Protein AF-A0L8Y9-F1 (afdb_monomer)

Structure (mmCIF, N/CA/C/O backbone):
data_AF-A0L8Y9-F1
#
_entry.id   AF-A0L8Y9-F1
#
loop_
_atom_site.group_PDB
_atom_site.id
_atom_site.type_symbol
_atom_site.label_atom_id
_atom_site.label_alt_id
_atom_site.label_comp_id
_atom_site.label_asym_id
_atom_site.label_entity_id
_atom_site.label_seq_id
_atom_site.pdbx_PDB_ins_code
_atom_site.Cartn_x
_atom_site.Cartn_y
_atom_site.Cartn_z
_atom_site.occupancy
_atom_site.B_iso_or_equiv
_atom_site.auth_seq_id
_atom_site.auth_comp_id
_atom_site.auth_asym_id
_atom_site.auth_atom_id
_atom_site.pdbx_PDB_model_num
ATOM 1 N N . MET A 1 1 ? -26.800 3.473 30.030 1.00 41.62 1 MET A N 1
ATOM 2 C CA . MET A 1 1 ? -26.321 2.079 30.091 1.00 41.62 1 MET A CA 1
ATOM 3 C C . MET A 1 1 ? -26.058 1.642 28.664 1.00 41.62 1 MET A C 1
ATOM 5 O O . MET A 1 1 ? -27.021 1.677 27.915 1.00 41.62 1 MET A O 1
ATOM 9 N N . HIS A 1 2 ? -24.798 1.281 28.368 1.00 40.78 2 HIS A N 1
ATOM 10 C CA . HIS A 1 2 ? -24.283 0.539 27.197 1.00 40.78 2 HIS A CA 1
ATOM 11 C C . HIS A 1 2 ? -24.555 1.133 25.808 1.00 40.78 2 HIS A C 1
ATOM 13 O O . HIS A 1 2 ? -25.628 1.647 25.546 1.00 40.78 2 HIS A O 1
ATOM 19 N N . HIS A 1 3 ? -23.678 1.059 24.822 1.00 45.22 3 HIS A N 1
ATOM 20 C CA . HIS A 1 3 ? -22.264 0.719 24.660 1.00 45.22 3 HIS A CA 1
ATOM 21 C C . HIS A 1 3 ? -22.059 1.134 23.205 1.00 45.22 3 HIS A C 1
ATOM 23 O O . HIS A 1 3 ? -22.788 0.612 22.378 1.00 45.22 3 HIS A O 1
ATOM 29 N N . ASP A 1 4 ? -21.150 2.047 22.898 1.00 38.72 4 ASP A N 1
ATOM 30 C CA . ASP A 1 4 ? -20.534 2.118 21.565 1.00 38.72 4 ASP A CA 1
ATOM 31 C C . ASP A 1 4 ? -19.237 2.921 21.708 1.00 38.72 4 ASP A C 1
ATOM 33 O O . ASP A 1 4 ? -18.940 3.865 20.976 1.00 38.72 4 ASP A O 1
ATOM 37 N N . ASP A 1 5 ? -18.438 2.528 22.705 1.00 39.25 5 ASP A N 1
ATOM 38 C CA . ASP A 1 5 ? -17.000 2.566 22.514 1.00 39.25 5 ASP A CA 1
ATOM 39 C C . ASP A 1 5 ? -16.756 1.625 21.335 1.00 39.25 5 ASP A C 1
ATOM 41 O O . ASP A 1 5 ? -16.701 0.404 21.482 1.00 39.25 5 ASP A O 1
ATOM 45 N N . LEU A 1 6 ? -16.707 2.197 20.131 1.00 41.94 6 LEU A N 1
ATOM 46 C CA . LEU A 1 6 ? -15.967 1.618 19.026 1.00 41.94 6 LEU A CA 1
ATOM 47 C C . LEU A 1 6 ? -14.533 1.491 19.537 1.00 41.94 6 LEU A C 1
ATOM 49 O O . LEU A 1 6 ? -13.706 2.379 19.325 1.00 41.94 6 LEU A O 1
ATOM 53 N N . ASP A 1 7 ? -14.276 0.413 20.275 1.00 43.12 7 ASP A N 1
ATOM 54 C CA . ASP A 1 7 ? -12.974 -0.027 20.744 1.00 43.12 7 ASP A CA 1
ATOM 55 C C . ASP A 1 7 ? -12.233 -0.501 19.492 1.00 43.12 7 ASP A C 1
ATOM 57 O O . ASP A 1 7 ? -12.018 -1.686 19.237 1.00 43.12 7 ASP A O 1
ATOM 61 N N . PHE A 1 8 ? -11.910 0.459 18.620 1.00 47.94 8 PHE A N 1
ATOM 62 C CA . PHE A 1 8 ? -10.889 0.256 17.621 1.00 47.94 8 PHE A CA 1
ATOM 63 C C . PHE A 1 8 ? -9.6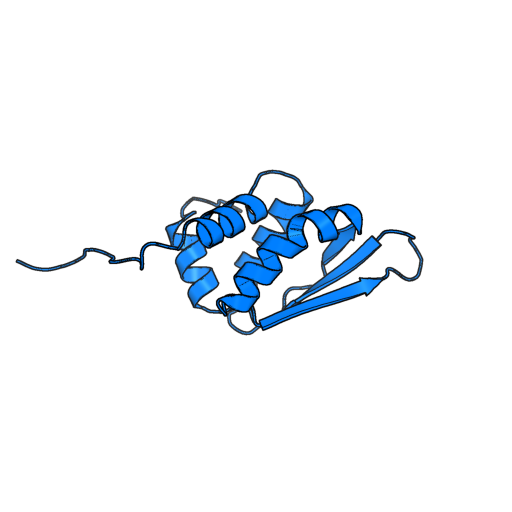75 -0.195 18.419 1.00 47.94 8 PHE A C 1
ATOM 65 O O . PHE A 1 8 ? -9.237 0.568 19.292 1.00 47.94 8 PHE A O 1
ATOM 72 N N . PRO A 1 9 ? -9.130 -1.402 18.174 1.00 55.97 9 PRO A N 1
ATOM 73 C CA . PRO A 1 9 ? -7.889 -1.785 18.818 1.00 55.97 9 PRO A CA 1
ATOM 74 C C . PRO A 1 9 ? -6.928 -0.637 18.550 1.00 55.97 9 PRO A C 1
ATOM 76 O O . PRO A 1 9 ? -6.753 -0.268 17.386 1.00 55.97 9 PRO A O 1
ATOM 79 N N . ARG A 1 10 ? -6.421 0.004 19.617 1.00 67.00 10 ARG A N 1
ATOM 80 C CA . ARG A 1 10 ? -5.518 1.153 19.488 1.00 67.00 10 ARG A CA 1
ATOM 81 C C . ARG A 1 10 ? -4.422 0.729 18.525 1.00 67.00 10 ARG A C 1
ATOM 83 O O . ARG A 1 10 ? -3.583 -0.100 18.878 1.00 67.00 10 ARG A O 1
ATOM 90 N N . LEU A 1 11 ? -4.508 1.223 17.291 1.00 81.56 11 LEU A N 1
ATOM 91 C CA . LEU A 1 11 ? -3.645 0.759 16.222 1.00 81.56 11 LEU A CA 1
ATOM 92 C C . LEU A 1 11 ? -2.218 1.063 16.662 1.00 81.56 11 LEU A C 1
ATOM 94 O O . LEU A 1 11 ? -1.949 2.159 17.163 1.00 81.56 11 LEU A O 1
ATOM 98 N N . GLN A 1 12 ? -1.323 0.087 16.527 1.00 87.19 12 GLN A N 1
ATOM 99 C CA . GLN A 1 12 ? 0.059 0.289 16.945 1.00 87.19 12 GLN A CA 1
ATOM 100 C C . GLN A 1 12 ? 0.625 1.527 16.224 1.00 87.19 12 GLN A C 1
ATOM 102 O O . GLN A 1 12 ? 0.320 1.719 15.041 1.00 87.19 12 GLN A O 1
ATOM 107 N N . PRO A 1 13 ? 1.420 2.383 16.894 1.00 86.88 13 PRO A N 1
ATOM 108 C CA . PRO A 1 13 ? 1.863 3.653 16.314 1.00 86.88 13 PRO A CA 1
ATOM 109 C C . PRO A 1 13 ? 2.546 3.501 14.947 1.00 86.88 13 PRO A C 1
ATOM 111 O O . PRO A 1 13 ? 2.291 4.274 14.030 1.00 86.88 13 PRO A O 1
ATOM 114 N N . GLU A 1 14 ? 3.350 2.453 14.780 1.00 90.50 14 GLU A N 1
ATOM 115 C CA . GLU A 1 14 ? 4.030 2.117 13.526 1.00 90.50 14 GLU A CA 1
ATOM 116 C C . GLU A 1 14 ? 3.071 1.770 12.380 1.00 90.50 14 GLU A C 1
ATOM 118 O O . GLU A 1 14 ? 3.277 2.200 11.243 1.00 90.50 14 GLU A O 1
ATOM 123 N N . LEU A 1 15 ? 1.981 1.056 12.676 1.00 91.44 15 LEU A N 1
ATOM 124 C CA . LEU A 1 15 ? 0.935 0.763 11.701 1.00 91.44 15 LEU A CA 1
ATOM 125 C C . LEU A 1 15 ? 0.213 2.045 11.307 1.00 91.44 15 LEU A C 1
ATOM 127 O O . LEU A 1 15 ? 0.032 2.308 10.121 1.00 91.44 15 LEU A O 1
ATOM 131 N N . HIS A 1 16 ? -0.147 2.876 12.283 1.00 89.50 16 HIS A N 1
ATOM 132 C CA . HIS A 1 16 ? -0.769 4.168 12.015 1.00 89.50 16 HIS A CA 1
ATOM 133 C C . HIS A 1 16 ? 0.100 5.039 11.095 1.00 89.50 16 HIS A C 1
ATOM 135 O O . HIS A 1 16 ? -0.393 5.593 10.107 1.00 89.50 16 HIS A O 1
ATOM 141 N N . ASP A 1 17 ? 1.406 5.087 11.354 1.00 89.81 17 ASP A N 1
ATOM 142 C CA . ASP A 1 17 ? 2.368 5.781 10.504 1.00 89.81 17 ASP A CA 1
ATOM 143 C C . ASP A 1 17 ? 2.452 5.172 9.099 1.00 89.81 17 ASP A C 1
ATOM 145 O O . ASP A 1 17 ? 2.474 5.920 8.120 1.00 89.81 17 ASP A O 1
ATOM 149 N N . ALA A 1 18 ? 2.429 3.844 8.952 1.00 91.69 18 ALA A N 1
ATOM 150 C CA . ALA A 1 18 ? 2.389 3.195 7.640 1.00 91.69 18 ALA A CA 1
ATOM 151 C C . ALA A 1 18 ? 1.141 3.598 6.833 1.00 91.69 18 ALA A C 1
ATOM 153 O O . ALA A 1 18 ? 1.257 3.999 5.670 1.00 91.69 18 ALA A O 1
ATOM 154 N N . PHE A 1 19 ? -0.039 3.581 7.460 1.00 90.94 19 PHE A N 1
ATOM 155 C CA . PHE A 1 19 ? -1.291 4.050 6.859 1.00 90.94 19 PHE A CA 1
ATOM 156 C C . PHE A 1 19 ? -1.202 5.527 6.434 1.00 90.94 19 PHE A C 1
ATOM 158 O O . PHE A 1 19 ? -1.574 5.882 5.311 1.00 90.94 19 PHE A O 1
ATOM 165 N N . LEU A 1 20 ? -0.646 6.394 7.286 1.00 89.31 20 LEU A N 1
ATOM 166 C CA . LEU A 1 20 ? -0.439 7.810 6.971 1.00 89.31 20 LEU A CA 1
ATOM 167 C C . LEU A 1 20 ? 0.539 8.027 5.815 1.00 89.31 20 LEU A C 1
ATOM 169 O O . LEU A 1 20 ? 0.275 8.851 4.939 1.00 89.31 20 LEU A O 1
ATOM 173 N N . LYS A 1 21 ? 1.662 7.307 5.797 1.00 89.75 21 LYS A N 1
ATOM 174 C CA . LYS A 1 21 ? 2.701 7.435 4.766 1.00 89.75 21 LYS A CA 1
ATOM 175 C C . LYS A 1 21 ? 2.206 6.988 3.403 1.00 89.75 21 LYS A C 1
ATOM 177 O O . LYS A 1 21 ? 2.510 7.649 2.411 1.00 89.75 21 LYS A O 1
ATOM 182 N N . LEU A 1 22 ? 1.406 5.924 3.355 1.00 87.75 22 LEU A N 1
ATOM 183 C CA . LEU A 1 22 ? 0.753 5.487 2.126 1.00 87.75 22 LEU A CA 1
ATOM 184 C C . LEU A 1 22 ? -0.306 6.498 1.674 1.00 87.75 22 LEU A C 1
ATOM 186 O O . LEU A 1 22 ? -0.349 6.838 0.500 1.00 87.75 22 LEU A O 1
ATOM 190 N N . ARG A 1 23 ? -1.101 7.066 2.588 1.00 87.06 23 ARG A N 1
ATOM 191 C CA . ARG A 1 23 ? -2.099 8.092 2.237 1.00 87.06 23 ARG A CA 1
ATOM 192 C C . ARG A 1 23 ? -1.491 9.440 1.829 1.00 87.06 23 ARG A C 1
ATOM 194 O O . ARG A 1 23 ? -2.147 10.210 1.126 1.00 87.06 23 ARG A O 1
ATOM 201 N N . GLN A 1 24 ? -0.295 9.778 2.314 1.00 81.25 24 GLN A N 1
ATOM 202 C CA . GLN A 1 24 ? 0.287 11.117 2.203 1.00 81.25 24 GLN A CA 1
ATOM 203 C C . GLN A 1 24 ? 0.216 11.651 0.762 1.00 81.25 24 GLN A C 1
ATOM 205 O O . GLN A 1 24 ? 0.569 10.940 -0.179 1.00 81.25 24 GLN A O 1
ATOM 210 N N . LYS A 1 25 ? -0.210 12.918 0.597 1.00 67.06 25 LYS A N 1
ATOM 211 C CA . LYS A 1 25 ? -0.412 13.608 -0.697 1.00 67.06 25 LYS A CA 1
ATOM 212 C C . LYS A 1 25 ? 0.898 13.83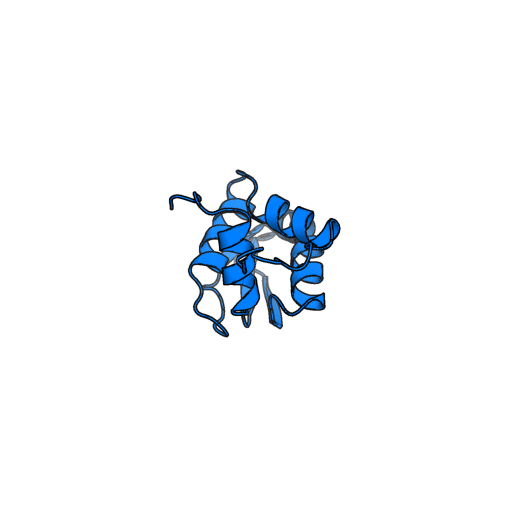3 -1.465 1.00 67.06 25 LYS A C 1
ATOM 214 O O . LYS A 1 25 ? 1.357 14.951 -1.669 1.00 67.06 25 LYS A O 1
ATOM 219 N N . SER A 1 26 ? 1.504 12.747 -1.898 1.00 66.81 26 SER A N 1
ATOM 220 C CA . SER A 1 26 ? 2.536 12.683 -2.916 1.00 66.81 26 SER A CA 1
ATOM 221 C C . SER A 1 26 ? 2.004 11.742 -3.993 1.00 66.81 26 SER A C 1
ATOM 223 O O . SER A 1 26 ? 1.363 10.744 -3.663 1.00 66.81 26 SER A O 1
ATOM 225 N N . CYS A 1 27 ? 2.192 12.086 -5.272 1.00 66.81 27 CYS A N 1
ATOM 226 C CA . CYS A 1 27 ? 1.418 11.490 -6.371 1.00 66.81 27 CYS A CA 1
ATOM 227 C C . CYS A 1 27 ? 1.402 9.957 -6.366 1.00 66.81 27 CYS A C 1
ATOM 229 O O . CYS A 1 27 ? 0.398 9.360 -6.719 1.00 66.81 27 CYS A O 1
ATOM 231 N N . VAL A 1 28 ? 2.503 9.318 -5.968 1.00 73.62 28 VAL A N 1
ATOM 232 C CA . VAL A 1 28 ? 2.632 7.861 -6.043 1.00 73.62 28 VAL A CA 1
ATOM 233 C C . VAL A 1 28 ? 2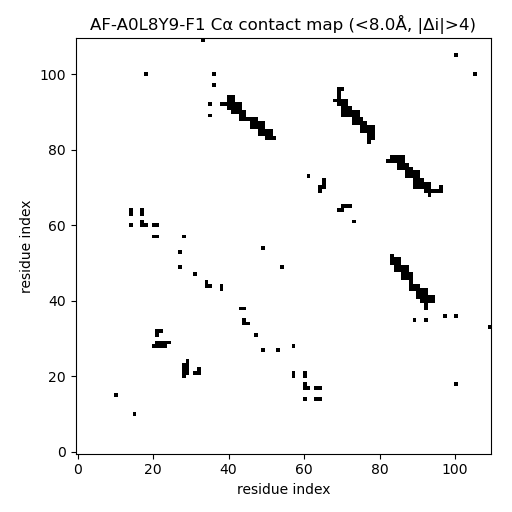.063 7.146 -4.804 1.00 73.62 28 VAL A C 1
ATOM 235 O O . VAL A 1 28 ? 1.203 6.293 -4.999 1.00 73.62 28 VAL A O 1
ATOM 238 N N . PRO A 1 29 ? 2.442 7.483 -3.552 1.00 75.81 29 PRO A N 1
ATOM 239 C CA . PRO A 1 29 ? 1.782 6.940 -2.359 1.00 75.81 29 PRO A CA 1
ATOM 240 C C . PRO A 1 29 ? 0.264 7.137 -2.364 1.00 75.81 29 PRO A C 1
ATOM 242 O O . PRO A 1 29 ? -0.469 6.164 -2.229 1.00 75.81 29 PRO A O 1
ATOM 245 N N . SER A 1 30 ? -0.216 8.351 -2.655 1.00 79.56 30 SER A N 1
ATOM 246 C CA . SER A 1 30 ? -1.655 8.642 -2.702 1.00 79.56 30 SER A CA 1
ATOM 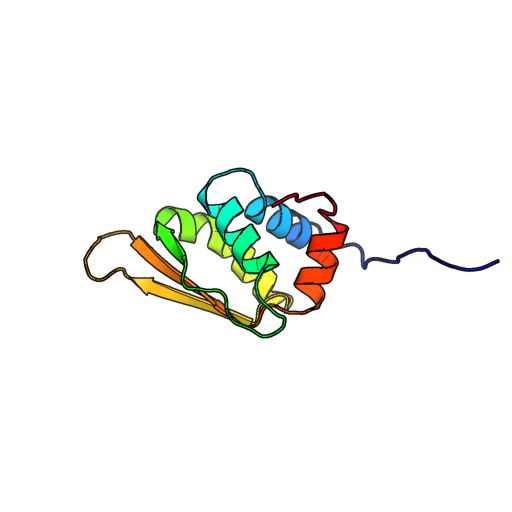247 C C . SER A 1 30 ? -2.398 7.796 -3.739 1.00 79.56 30 SER A C 1
ATOM 249 O O . SER A 1 30 ? -3.554 7.443 -3.523 1.00 79.56 30 SER A O 1
ATOM 251 N N . TYR A 1 31 ? -1.758 7.474 -4.863 1.00 84.88 31 TYR A N 1
ATOM 252 C CA . TYR A 1 31 ? -2.379 6.667 -5.908 1.00 84.88 31 TYR A CA 1
ATOM 253 C C . TYR A 1 31 ? -2.362 5.171 -5.567 1.00 84.88 31 TYR A C 1
ATOM 255 O O . TYR A 1 31 ? -3.368 4.490 -5.751 1.00 84.88 31 TYR A O 1
ATOM 263 N N . LEU A 1 32 ? -1.276 4.672 -4.964 1.00 86.50 32 LEU A N 1
ATOM 264 C CA . LEU A 1 32 ? -1.243 3.328 -4.379 1.00 86.50 32 LEU A CA 1
ATOM 265 C C . LEU A 1 32 ? -2.313 3.169 -3.288 1.00 86.50 32 LEU A C 1
ATOM 267 O O . LEU A 1 32 ? -3.015 2.164 -3.252 1.00 86.50 32 LEU A O 1
ATOM 271 N N . TRP A 1 33 ? -2.485 4.179 -2.438 1.00 89.38 33 TRP A N 1
ATOM 272 C CA . TRP A 1 33 ? -3.534 4.215 -1.424 1.00 89.38 33 TRP A CA 1
ATOM 273 C C . TRP A 1 33 ? -4.939 4.103 -2.027 1.00 89.38 33 TRP A C 1
ATOM 275 O O . TRP A 1 33 ? -5.743 3.296 -1.566 1.00 89.38 33 TRP A O 1
ATOM 285 N N . GLN A 1 34 ? -5.235 4.878 -3.075 1.00 87.44 34 GLN A N 1
ATOM 286 C CA . GLN A 1 34 ? -6.516 4.792 -3.784 1.00 87.44 34 GLN A CA 1
ATOM 287 C C . GLN A 1 34 ? -6.747 3.395 -4.373 1.00 87.44 34 GLN A C 1
ATOM 289 O O . GLN A 1 34 ? -7.838 2.851 -4.225 1.00 87.44 34 GLN A O 1
ATOM 294 N N . HIS A 1 35 ? -5.716 2.789 -4.971 1.00 88.19 35 HIS A N 1
ATOM 295 C CA . HIS A 1 35 ? -5.789 1.423 -5.499 1.00 88.19 35 HIS A CA 1
ATOM 296 C C . HIS A 1 35 ? -6.099 0.402 -4.405 1.00 88.19 35 HIS A C 1
ATOM 298 O O . HIS A 1 35 ? -7.014 -0.402 -4.560 1.00 88.19 35 HIS A O 1
ATOM 304 N N . LEU A 1 36 ? -5.402 0.469 -3.269 1.00 89.00 36 LEU A N 1
ATOM 305 C CA . LEU A 1 36 ? -5.656 -0.413 -2.126 1.00 89.00 36 LEU A CA 1
ATOM 306 C C . LEU A 1 36 ? -7.084 -0.248 -1.588 1.00 89.00 36 LEU A C 1
ATOM 308 O O . LEU A 1 36 ? -7.764 -1.232 -1.317 1.00 89.00 36 LEU A O 1
ATOM 312 N N . ARG A 1 37 ? -7.577 0.990 -1.492 1.00 89.56 37 ARG A N 1
ATOM 313 C CA . ARG A 1 37 ? -8.945 1.308 -1.044 1.00 89.56 37 ARG A CA 1
ATOM 314 C C . ARG A 1 37 ? -10.034 0.789 -1.979 1.00 89.56 37 ARG A C 1
ATOM 316 O O . ARG A 1 37 ? -11.120 0.467 -1.519 1.00 89.56 37 ARG A O 1
ATOM 323 N N . GLN A 1 38 ? -9.764 0.749 -3.279 1.00 87.12 38 GLN A N 1
ATOM 324 C CA . GLN A 1 38 ? -10.715 0.281 -4.289 1.00 87.12 38 GLN A CA 1
ATOM 325 C C . GLN A 1 38 ? -10.636 -1.233 -4.524 1.00 87.12 38 GLN A C 1
ATOM 327 O O . GLN A 1 3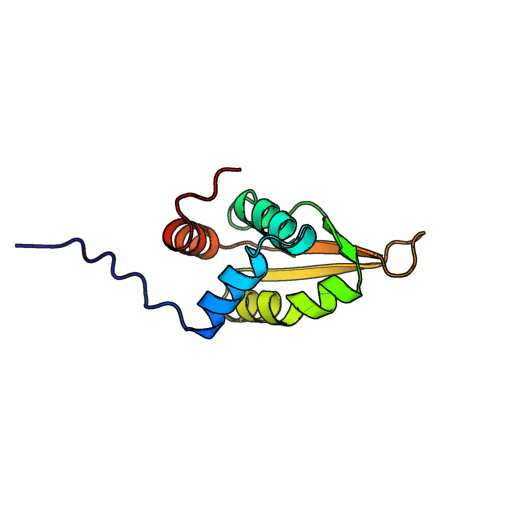8 ? -11.488 -1.788 -5.214 1.00 87.12 38 GLN A O 1
ATOM 332 N N . THR A 1 39 ? -9.623 -1.903 -3.968 1.00 86.56 39 THR A N 1
ATOM 333 C CA . THR A 1 39 ? -9.428 -3.343 -4.142 1.00 86.56 39 THR A CA 1
ATOM 334 C C . THR A 1 39 ? -10.415 -4.115 -3.263 1.00 86.56 39 THR A C 1
ATOM 336 O O . THR A 1 39 ? -10.439 -3.897 -2.046 1.00 86.56 39 THR A O 1
ATOM 339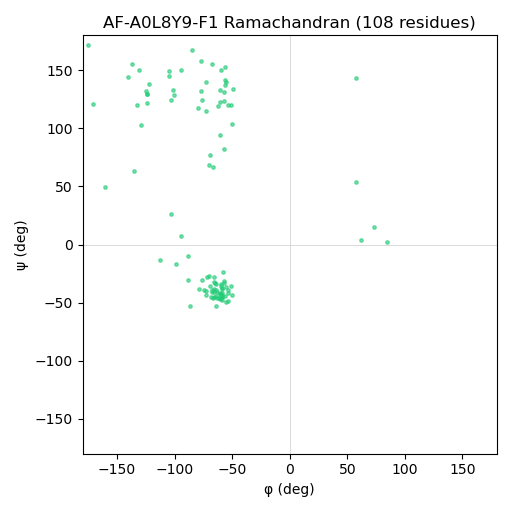 N N . PRO A 1 40 ? -11.227 -5.018 -3.846 1.00 84.56 40 PRO A N 1
ATOM 340 C CA . PRO A 1 40 ? -12.102 -5.892 -3.076 1.00 84.56 40 PRO A CA 1
ATOM 341 C C . PRO A 1 40 ? -11.320 -6.722 -2.053 1.00 84.56 40 PRO A C 1
ATOM 343 O O . PRO A 1 40 ? -10.150 -7.044 -2.259 1.00 84.56 40 PRO A O 1
ATOM 346 N N . SER A 1 41 ? -11.970 -7.109 -0.957 1.00 82.31 41 SER A N 1
ATOM 347 C CA . SER A 1 41 ? -11.334 -7.960 0.050 1.00 82.31 41 SER A CA 1
ATOM 348 C C . SER A 1 41 ? -10.819 -9.267 -0.558 1.00 82.31 41 SER A C 1
ATOM 350 O O . SER A 1 41 ? -11.498 -9.896 -1.367 1.00 82.31 41 SER A O 1
ATOM 352 N N . HIS A 1 42 ? -9.614 -9.664 -0.154 1.00 82.75 42 HIS A N 1
ATOM 353 C CA . HIS A 1 42 ? -8.856 -10.815 -0.653 1.00 82.75 42 HIS A CA 1
ATOM 354 C C . HIS A 1 42 ? -8.484 -10.766 -2.143 1.00 82.75 42 HIS A C 1
ATOM 356 O O . HIS A 1 42 ? -7.874 -11.710 -2.641 1.00 82.75 42 HIS A O 1
ATOM 362 N N . ALA A 1 43 ? -8.789 -9.675 -2.848 1.00 85.75 43 ALA A N 1
ATOM 363 C CA . ALA A 1 43 ? -8.342 -9.473 -4.216 1.00 85.75 43 ALA A CA 1
ATOM 364 C C . ALA A 1 43 ? -6.932 -8.868 -4.260 1.00 85.75 43 ALA A C 1
ATOM 366 O O . ALA A 1 43 ? -6.378 -8.396 -3.261 1.00 85.75 43 ALA A O 1
ATOM 367 N N . GLU A 1 44 ? -6.350 -8.897 -5.452 1.00 90.50 44 GLU A N 1
ATOM 368 C CA . GLU A 1 44 ? -5.124 -8.184 -5.782 1.00 90.50 44 GLU A CA 1
ATOM 369 C C . GLU A 1 44 ? -5.437 -6.826 -6.420 1.00 90.50 44 GLU A C 1
ATOM 371 O O . GLU A 1 44 ? -6.460 -6.648 -7.089 1.00 90.50 44 GLU A O 1
ATOM 376 N N . THR A 1 45 ? -4.548 -5.855 -6.218 1.00 90.44 45 THR A N 1
ATOM 377 C CA . THR A 1 45 ? -4.649 -4.561 -6.892 1.00 90.44 45 THR A CA 1
ATOM 378 C C . THR A 1 45 ? -4.399 -4.728 -8.387 1.00 90.44 45 THR A C 1
ATOM 380 O O . THR A 1 45 ? -3.645 -5.600 -8.824 1.00 90.44 45 THR A O 1
ATOM 383 N N . GLN A 1 46 ? -4.924 -3.803 -9.187 1.00 89.00 46 GLN A N 1
ATOM 384 C CA . GLN A 1 46 ? -4.439 -3.655 -10.557 1.00 89.00 46 GLN A CA 1
ATOM 385 C C . GLN A 1 46 ? -2.933 -3.317 -10.561 1.00 89.00 46 GLN A C 1
ATOM 387 O O . GLN A 1 46 ? -2.442 -2.695 -9.610 1.00 89.00 46 GLN A O 1
ATOM 392 N N . PRO A 1 47 ? -2.174 -3.711 -11.604 1.00 91.31 47 PRO A N 1
ATOM 393 C CA . PRO A 1 47 ? -0.752 -3.408 -11.678 1.00 91.31 47 PRO A CA 1
ATOM 394 C C . PRO A 1 47 ? -0.497 -1.903 -11.688 1.00 91.31 47 PRO A C 1
ATOM 396 O O . PRO A 1 47 ? -0.937 -1.183 -12.587 1.00 91.31 47 PRO A O 1
ATOM 399 N N . LEU A 1 48 ? 0.285 -1.433 -10.720 1.00 91.81 48 LEU A N 1
ATOM 400 C CA . LEU A 1 48 ? 0.684 -0.041 -10.622 1.00 91.81 48 LEU A CA 1
ATOM 401 C C . LEU A 1 48 ? 2.124 0.158 -11.098 1.00 91.81 48 LEU A C 1
ATOM 403 O O . LEU A 1 48 ? 3.062 -0.446 -10.577 1.00 91.81 48 LEU A O 1
ATOM 407 N N . LEU A 1 49 ? 2.319 1.047 -12.073 1.00 91.88 49 LEU A N 1
ATOM 408 C CA . LEU A 1 49 ? 3.652 1.399 -12.552 1.00 91.88 49 LEU A CA 1
ATOM 409 C C . LEU A 1 49 ? 4.325 2.393 -11.598 1.00 91.88 49 LEU A C 1
ATOM 411 O O . LEU A 1 49 ? 3.875 3.526 -11.438 1.00 91.88 49 LEU A O 1
ATOM 415 N N . MET A 1 50 ? 5.445 1.991 -11.001 1.00 91.12 50 MET A N 1
ATOM 416 C CA . MET A 1 50 ? 6.153 2.772 -9.988 1.00 91.12 50 MET A CA 1
ATOM 417 C C . MET A 1 50 ? 7.644 2.882 -10.292 1.00 91.12 50 MET A C 1
ATOM 419 O O . MET A 1 50 ? 8.254 1.988 -10.878 1.00 91.12 50 MET A O 1
ATOM 423 N N . ARG A 1 51 ? 8.263 3.988 -9.863 1.00 92.12 51 ARG A N 1
ATOM 424 C CA . ARG A 1 51 ? 9.726 4.115 -9.868 1.00 92.12 51 ARG A CA 1
ATOM 425 C C . ARG A 1 51 ? 10.320 3.241 -8.771 1.00 92.12 51 ARG A C 1
ATOM 427 O O . ARG A 1 51 ? 9.829 3.256 -7.645 1.00 92.12 51 ARG A O 1
ATOM 434 N N . ARG A 1 52 ? 11.441 2.578 -9.061 1.00 88.62 52 ARG A N 1
ATOM 435 C CA . ARG A 1 52 ? 12.187 1.760 -8.091 1.00 88.62 52 ARG A CA 1
ATOM 436 C C . ARG A 1 52 ? 12.543 2.540 -6.824 1.00 88.62 52 ARG A C 1
ATOM 438 O O . ARG A 1 52 ? 12.385 2.023 -5.729 1.00 88.62 52 ARG A O 1
ATOM 445 N N . THR A 1 53 ? 12.966 3.796 -6.966 1.00 90.50 53 THR A N 1
ATOM 446 C CA . THR A 1 53 ? 13.297 4.659 -5.821 1.00 90.50 53 THR A CA 1
ATOM 447 C C . THR A 1 53 ? 12.083 4.985 -4.959 1.00 90.50 53 THR A C 1
ATOM 449 O O . THR A 1 53 ? 12.217 5.149 -3.752 1.00 90.50 53 THR A O 1
ATOM 452 N N . THR A 1 54 ? 10.894 5.079 -5.554 1.00 89.31 54 THR A N 1
ATOM 453 C CA . THR A 1 54 ? 9.653 5.252 -4.799 1.00 89.31 54 THR A CA 1
ATOM 454 C C . THR A 1 54 ? 9.267 3.962 -4.095 1.00 89.31 54 THR A C 1
ATOM 456 O O . THR A 1 54 ? 8.942 4.024 -2.917 1.00 89.31 54 THR A O 1
ATOM 459 N N . LEU A 1 55 ? 9.367 2.814 -4.775 1.00 89.12 55 LEU A N 1
ATOM 460 C CA . LEU A 1 55 ? 9.117 1.501 -4.176 1.00 89.12 55 LEU A CA 1
ATOM 461 C C . LEU A 1 55 ? 9.982 1.272 -2.938 1.00 89.12 55 LEU A C 1
ATOM 463 O O . LEU A 1 55 ? 9.441 1.005 -1.878 1.00 89.12 55 LEU A O 1
ATOM 467 N N . GLN A 1 56 ? 11.289 1.519 -3.034 1.00 91.06 56 GLN A N 1
ATOM 468 C CA . GLN A 1 56 ? 12.218 1.404 -1.902 1.00 91.06 56 GLN A CA 1
ATOM 469 C C . GLN A 1 56 ? 11.836 2.286 -0.703 1.00 91.06 56 GLN A C 1
ATOM 471 O O . GLN A 1 56 ? 12.108 1.934 0.437 1.00 91.06 56 GLN A O 1
ATOM 476 N N . ARG A 1 57 ? 11.212 3.448 -0.942 1.00 90.31 57 ARG A N 1
ATOM 477 C CA . ARG A 1 57 ? 10.767 4.344 0.139 1.00 90.31 57 ARG A CA 1
ATOM 478 C C . ARG A 1 57 ? 9.500 3.854 0.828 1.00 90.31 57 ARG A C 1
ATOM 480 O O . ARG A 1 57 ? 9.310 4.174 1.995 1.00 90.31 57 ARG A O 1
ATOM 487 N N . ILE A 1 58 ? 8.622 3.155 0.108 1.00 90.75 58 ILE A N 1
ATOM 488 C CA . ILE A 1 58 ? 7.333 2.697 0.646 1.00 90.75 58 ILE A CA 1
ATOM 489 C C . ILE A 1 58 ? 7.342 1.234 1.096 1.00 90.75 58 ILE A C 1
ATOM 491 O O . ILE A 1 58 ? 6.463 0.829 1.850 1.00 90.75 58 ILE A O 1
ATOM 495 N N . GLU A 1 59 ? 8.329 0.458 0.653 1.00 92.62 59 GLU A N 1
ATOM 496 C CA . GLU A 1 59 ? 8.516 -0.956 0.978 1.00 92.62 59 GLU A CA 1
ATOM 497 C C . GLU A 1 59 ? 8.460 -1.243 2.486 1.00 92.62 59 GLU A C 1
ATOM 499 O O . GLU A 1 59 ? 7.730 -2.162 2.850 1.00 92.62 59 GLU A O 1
ATOM 504 N N . PRO A 1 60 ? 9.083 -0.448 3.386 1.00 94.31 60 PRO A N 1
ATOM 505 C CA . PRO A 1 60 ? 8.980 -0.702 4.824 1.00 94.31 60 PRO A CA 1
ATOM 506 C C . PRO A 1 60 ? 7.538 -0.649 5.346 1.00 94.31 60 PRO A C 1
ATOM 508 O O . PRO A 1 60 ? 7.160 -1.431 6.212 1.00 94.31 60 PRO A O 1
ATOM 511 N N . TYR A 1 61 ? 6.710 0.244 4.795 1.00 93.94 61 TYR A N 1
ATOM 512 C CA . TYR A 1 61 ? 5.312 0.391 5.203 1.00 93.94 61 TYR A CA 1
ATOM 513 C C . TYR A 1 61 ? 4.448 -0.749 4.668 1.00 93.94 61 TYR A C 1
ATOM 515 O O . TYR A 1 61 ? 3.592 -1.255 5.384 1.00 93.94 61 TYR A O 1
ATOM 523 N N . LEU A 1 62 ? 4.691 -1.188 3.429 1.00 93.75 62 LEU A N 1
ATOM 524 C CA . LEU A 1 62 ? 4.007 -2.353 2.867 1.00 93.75 62 LEU A CA 1
ATOM 525 C C . LEU A 1 62 ? 4.395 -3.641 3.602 1.00 93.75 62 LEU A C 1
ATOM 527 O O . LEU A 1 62 ? 3.522 -4.448 3.900 1.00 93.75 62 LEU A O 1
ATOM 531 N N . ALA A 1 63 ? 5.673 -3.805 3.951 1.00 95.50 63 ALA A N 1
ATOM 532 C CA . ALA A 1 63 ? 6.146 -4.935 4.743 1.00 95.50 63 ALA A CA 1
ATOM 533 C C . ALA A 1 63 ? 5.466 -4.975 6.117 1.00 95.50 63 ALA A C 1
ATOM 535 O O . ALA A 1 63 ? 5.015 -6.037 6.537 1.00 95.50 63 ALA A O 1
ATOM 536 N N . LEU A 1 64 ? 5.318 -3.822 6.778 1.00 95.25 64 LEU A N 1
ATOM 537 C CA . LEU A 1 64 ? 4.601 -3.737 8.047 1.00 95.25 64 LEU A CA 1
ATOM 538 C C . LEU A 1 64 ? 3.122 -4.127 7.888 1.00 95.25 64 LEU A C 1
ATOM 540 O O . LEU A 1 64 ? 2.609 -4.948 8.641 1.00 95.25 64 LEU A O 1
ATOM 544 N N . LEU A 1 65 ? 2.434 -3.617 6.861 1.00 94.19 65 LEU A N 1
ATOM 545 C CA . LEU A 1 65 ? 1.055 -4.032 6.581 1.00 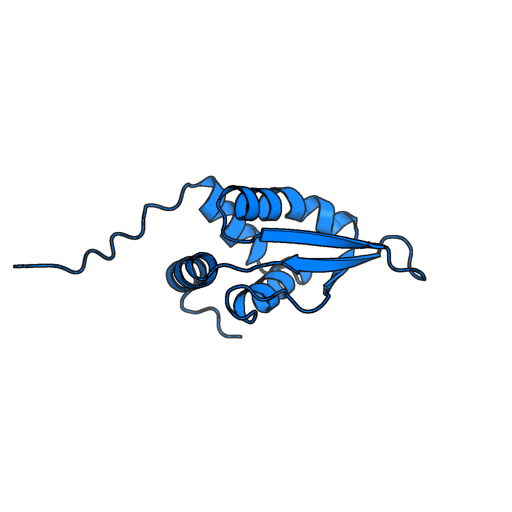94.19 65 LEU A CA 1
ATOM 546 C C . LEU A 1 65 ? 0.943 -5.543 6.316 1.00 94.19 65 LEU A C 1
ATOM 548 O O . LEU A 1 65 ? -0.022 -6.168 6.755 1.00 94.19 65 LEU A O 1
ATOM 552 N N . GLN A 1 66 ? 1.928 -6.138 5.642 1.00 96.00 66 GLN A N 1
ATOM 553 C CA . GLN A 1 66 ? 1.969 -7.576 5.381 1.00 96.00 66 GLN A CA 1
ATOM 554 C C . GLN A 1 66 ? 2.196 -8.395 6.658 1.00 96.00 66 GLN A C 1
ATOM 556 O O . GLN A 1 66 ? 1.494 -9.375 6.891 1.00 96.00 66 GLN A O 1
ATOM 561 N N . GLN A 1 67 ? 3.137 -7.982 7.511 1.00 95.56 67 GLN A N 1
ATOM 562 C CA . GLN A 1 67 ? 3.432 -8.640 8.792 1.00 95.56 67 GLN A CA 1
ATOM 563 C C . GLN A 1 67 ? 2.204 -8.718 9.705 1.00 95.56 67 GLN A C 1
ATOM 565 O O . GLN A 1 67 ? 2.036 -9.693 10.433 1.00 95.56 67 GLN A O 1
ATOM 570 N N . HIS A 1 68 ? 1.333 -7.712 9.632 1.00 93.75 68 HIS A N 1
ATOM 571 C CA . HIS A 1 68 ? 0.099 -7.639 10.409 1.00 93.75 68 HIS A CA 1
ATOM 572 C C . HIS A 1 68 ? -1.137 -8.179 9.668 1.00 93.75 68 HIS A C 1
ATOM 574 O O . HIS A 1 68 ? -2.249 -8.043 10.168 1.00 93.75 68 HIS A O 1
ATOM 580 N N . GLY A 1 69 ? -0.969 -8.792 8.491 1.00 93.25 69 GLY A N 1
ATOM 581 C CA . GLY A 1 69 ? -2.062 -9.445 7.763 1.00 93.25 69 GLY A CA 1
ATOM 582 C C . GLY A 1 69 ? -3.059 -8.492 7.093 1.00 93.25 69 GLY A C 1
ATOM 583 O O . GLY A 1 69 ? -4.134 -8.923 6.680 1.00 93.25 69 GLY A O 1
ATOM 584 N N . PHE A 1 70 ? -2.725 -7.206 6.948 1.00 93.94 70 PHE A N 1
ATOM 585 C CA . PHE A 1 70 ? -3.546 -6.252 6.190 1.00 93.94 70 PHE A CA 1
ATOM 586 C C . PHE A 1 70 ? -3.475 -6.487 4.680 1.00 93.94 70 PHE A C 1
ATOM 588 O O . PHE A 1 70 ? -4.412 -6.174 3.946 1.00 93.94 70 PHE A O 1
ATOM 595 N N . ILE A 1 71 ? -2.355 -7.037 4.220 1.00 95.31 71 ILE A N 1
ATOM 596 C CA . ILE A 1 71 ? -2.134 -7.507 2.855 1.00 95.31 71 ILE A CA 1
ATOM 597 C C . ILE A 1 71 ? -1.416 -8.856 2.925 1.00 95.31 71 ILE A C 1
ATOM 599 O O . ILE A 1 71 ? -0.720 -9.142 3.896 1.00 95.31 71 ILE A O 1
ATOM 603 N N . SER A 1 72 ? -1.560 -9.684 1.898 1.00 94.69 72 SER A N 1
ATOM 604 C CA . SER A 1 72 ? -0.916 -11.003 1.840 1.00 94.69 72 SER A CA 1
ATOM 605 C C . SER A 1 72 ? 0.490 -10.947 1.238 1.00 94.69 72 SER A C 1
ATOM 607 O O . SER A 1 72 ? 1.357 -11.736 1.614 1.00 94.69 72 SER A O 1
ATOM 609 N N . GLY A 1 73 ? 0.741 -10.003 0.328 1.00 95.56 73 GLY A N 1
ATOM 610 C CA . GLY A 1 73 ? 2.025 -9.904 -0.357 1.00 95.56 73 GLY A CA 1
ATOM 611 C C . GLY A 1 73 ? 2.152 -8.697 -1.275 1.00 95.56 73 GLY A C 1
ATOM 612 O O . GLY A 1 73 ? 1.193 -7.965 -1.528 1.00 95.56 73 GLY A O 1
ATOM 613 N N . VAL A 1 74 ? 3.368 -8.498 -1.779 1.00 95.19 74 VAL A N 1
ATOM 614 C CA . VAL A 1 74 ? 3.684 -7.494 -2.797 1.00 95.19 74 VAL A CA 1
ATOM 615 C C . VAL A 1 74 ? 4.533 -8.151 -3.877 1.00 95.19 74 VAL A C 1
ATOM 617 O O . VAL A 1 74 ? 5.644 -8.610 -3.615 1.00 95.19 74 VAL A O 1
ATOM 620 N N . ARG A 1 75 ? 4.041 -8.155 -5.116 1.00 94.88 75 ARG A N 1
ATO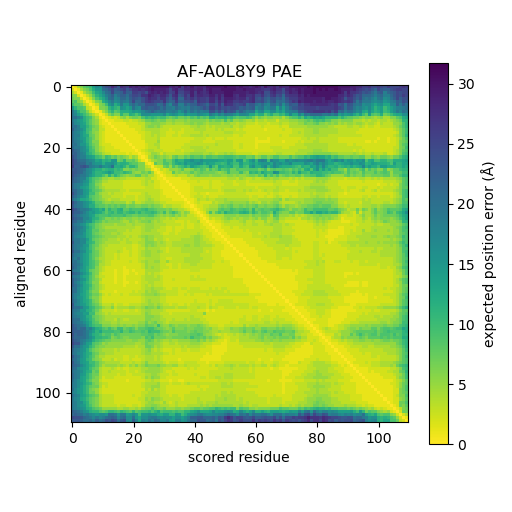M 621 C CA . ARG A 1 75 ? 4.805 -8.597 -6.288 1.00 94.88 75 ARG A CA 1
ATOM 622 C C . ARG A 1 75 ? 5.312 -7.390 -7.055 1.00 94.88 75 ARG A C 1
ATOM 624 O O . ARG A 1 75 ? 4.549 -6.473 -7.356 1.00 94.88 75 ARG A O 1
ATOM 631 N N . THR A 1 76 ? 6.589 -7.413 -7.427 1.00 93.44 76 THR A N 1
ATOM 632 C CA . THR A 1 76 ? 7.178 -6.397 -8.304 1.00 93.44 76 THR A CA 1
ATOM 633 C C . THR A 1 76 ? 7.827 -7.040 -9.521 1.00 93.44 76 THR A C 1
ATOM 635 O O . THR A 1 76 ? 8.595 -7.993 -9.412 1.00 93.44 76 THR A O 1
ATOM 638 N N . THR A 1 77 ? 7.529 -6.509 -10.704 1.00 94.50 77 THR A N 1
ATOM 639 C CA . THR A 1 77 ? 8.104 -6.967 -11.973 1.00 94.50 77 THR A CA 1
ATOM 640 C C . THR A 1 77 ? 8.763 -5.785 -12.682 1.00 94.50 77 THR A C 1
ATOM 642 O O . THR A 1 77 ? 8.087 -4.786 -12.940 1.00 94.50 77 THR A O 1
ATOM 645 N N . PRO A 1 78 ? 10.070 -5.842 -13.003 1.00 94.00 78 PRO A N 1
ATOM 646 C CA . PRO A 1 78 ? 10.746 -4.767 -13.724 1.00 94.00 78 PRO A CA 1
ATOM 647 C C . PRO A 1 78 ? 10.065 -4.443 -15.059 1.00 94.00 78 PRO A C 1
ATOM 649 O O . PRO A 1 78 ? 9.638 -5.336 -15.789 1.00 94.00 78 PRO A O 1
ATOM 652 N N . HIS A 1 79 ? 9.994 -3.162 -15.417 1.00 93.56 79 HIS A N 1
ATOM 653 C CA . HIS A 1 79 ? 9.446 -2.742 -16.702 1.00 93.56 79 HIS A CA 1
ATOM 654 C C . HIS A 1 79 ? 10.433 -3.078 -17.829 1.00 93.56 79 HIS A C 1
ATOM 656 O O . HIS A 1 79 ? 11.505 -2.477 -17.920 1.00 93.56 79 HIS A O 1
ATOM 662 N N . GLY A 1 80 ? 10.050 -3.986 -18.734 1.00 89.62 80 GLY A N 1
ATOM 663 C CA . GLY A 1 80 ? 10.943 -4.538 -19.767 1.00 89.62 80 GLY A CA 1
ATOM 664 C C . GLY A 1 80 ? 11.592 -3.513 -20.708 1.00 89.62 80 GLY A C 1
ATOM 665 O O . GLY A 1 80 ? 12.655 -3.774 -21.255 1.00 89.62 80 GLY A O 1
ATOM 666 N N . GLN A 1 81 ? 10.995 -2.326 -20.868 1.00 90.62 81 GLN A N 1
ATOM 667 C CA . GLN A 1 81 ? 11.503 -1.277 -21.770 1.00 90.62 81 GLN A CA 1
ATOM 668 C C . GLN A 1 81 ? 12.030 -0.016 -21.064 1.00 90.62 81 GLN A C 1
ATOM 670 O O . GLN A 1 81 ? 12.666 0.822 -21.695 1.00 90.62 81 GLN A O 1
ATOM 675 N N . LYS A 1 82 ? 11.752 0.175 -19.766 1.00 90.94 82 LYS A N 1
ATOM 676 C CA . LYS A 1 82 ? 12.024 1.446 -19.067 1.00 90.94 82 LYS A CA 1
ATOM 677 C C . LYS A 1 82 ? 12.807 1.165 -17.797 1.00 90.94 82 LYS A C 1
ATOM 679 O O . LYS A 1 82 ? 12.246 0.741 -16.789 1.00 90.94 82 LYS A O 1
ATOM 684 N N . LYS A 1 83 ? 14.117 1.425 -17.848 1.00 88.25 83 LYS A N 1
ATOM 685 C CA . LYS A 1 83 ? 15.014 1.236 -16.703 1.00 88.25 83 LYS A CA 1
ATOM 686 C C . LYS A 1 83 ? 14.531 2.062 -15.508 1.00 88.25 83 LYS A C 1
ATOM 688 O O . LYS A 1 83 ? 14.244 3.249 -15.636 1.00 88.25 83 LYS A O 1
ATOM 693 N N . GLY A 1 84 ? 14.455 1.422 -14.344 1.00 89.00 84 GLY A N 1
ATOM 694 C CA . GLY A 1 84 ? 14.059 2.068 -13.091 1.00 89.00 84 GLY A CA 1
ATOM 695 C C . GLY A 1 84 ? 12.550 2.157 -12.844 1.00 89.00 84 GLY A C 1
ATOM 696 O O . GLY A 1 84 ? 12.166 2.705 -11.810 1.00 89.00 84 GLY A O 1
ATOM 697 N N . LEU A 1 85 ? 11.709 1.617 -13.733 1.00 92.81 85 LEU A N 1
ATOM 698 C CA . LEU A 1 85 ? 10.281 1.411 -13.481 1.00 92.81 85 LEU A CA 1
ATOM 699 C C . LEU A 1 85 ? 9.981 -0.068 -13.224 1.00 92.81 85 LEU A C 1
ATOM 701 O O . LEU A 1 85 ? 10.633 -0.938 -13.799 1.00 92.81 85 LEU A O 1
ATOM 705 N N . SER A 1 86 ? 8.968 -0.329 -12.402 1.00 93.75 86 SER A N 1
ATOM 706 C CA . SER A 1 86 ? 8.448 -1.666 -12.112 1.00 93.75 86 SER A CA 1
ATOM 707 C C . SER A 1 86 ? 6.924 -1.637 -12.029 1.00 93.75 86 SER A C 1
ATOM 709 O O . SER A 1 86 ? 6.350 -0.673 -11.521 1.00 93.75 86 SER A O 1
ATOM 711 N N . TYR A 1 87 ? 6.277 -2.699 -12.498 1.00 94.12 87 TYR A N 1
ATOM 712 C CA . TYR A 1 87 ? 4.882 -2.990 -12.185 1.00 94.12 87 TYR A CA 1
ATOM 713 C C . TYR A 1 87 ? 4.802 -3.568 -10.778 1.00 94.12 87 TYR A C 1
ATOM 715 O O . TYR A 1 87 ? 5.579 -4.457 -10.438 1.00 94.12 87 TYR A O 1
ATOM 723 N N . THR A 1 88 ? 3.892 -3.044 -9.967 1.00 93.88 88 THR A N 1
ATOM 724 C CA . THR A 1 88 ? 3.707 -3.426 -8.566 1.00 93.88 88 THR A CA 1
ATOM 725 C C . THR A 1 88 ? 2.272 -3.861 -8.358 1.00 93.88 88 THR A C 1
ATOM 727 O O . THR A 1 88 ? 1.355 -3.145 -8.749 1.00 93.88 88 THR A O 1
ATOM 730 N N . ILE A 1 89 ? 2.089 -5.029 -7.760 1.00 94.44 89 ILE A N 1
ATOM 731 C CA . ILE A 1 89 ? 0.786 -5.582 -7.405 1.00 94.44 89 ILE A CA 1
ATOM 732 C C . ILE A 1 89 ? 0.815 -5.862 -5.909 1.00 94.44 89 ILE A C 1
ATOM 734 O O . ILE A 1 89 ? 1.755 -6.494 -5.427 1.00 94.44 89 ILE A O 1
ATOM 738 N N . VAL A 1 90 ? -0.197 -5.392 -5.188 1.00 94.44 90 VAL A N 1
ATOM 739 C CA . VAL A 1 90 ? -0.414 -5.757 -3.788 1.00 94.44 90 VAL A CA 1
ATOM 740 C C . VAL A 1 90 ? -1.497 -6.824 -3.738 1.00 94.44 90 VAL A C 1
ATOM 742 O O . VAL A 1 90 ? -2.553 -6.670 -4.345 1.00 94.44 90 VAL A O 1
ATOM 745 N N . GLU A 1 91 ? -1.217 -7.923 -3.055 1.00 94.69 91 GLU A N 1
ATOM 746 C CA . GLU A 1 91 ? -2.049 -9.123 -3.053 1.00 94.69 91 GLU A CA 1
ATOM 747 C C . GLU A 1 91 ? -2.837 -9.249 -1.755 1.00 94.69 91 GLU A C 1
ATOM 749 O O . GLU A 1 91 ? -2.328 -8.944 -0.675 1.00 94.69 91 GLU A O 1
ATOM 754 N N . GLY A 1 92 ? -4.059 -9.773 -1.861 1.00 92.00 92 GLY A N 1
ATOM 755 C CA . GLY A 1 92 ? -4.857 -10.220 -0.724 1.00 92.00 92 GLY A CA 1
ATOM 756 C C . GLY A 1 92 ? -5.099 -9.126 0.310 1.00 92.00 92 GLY A C 1
ATOM 757 O O . GLY A 1 92 ? -4.796 -9.326 1.486 1.00 92.00 92 GLY A O 1
ATOM 758 N N . VAL A 1 93 ? -5.619 -7.976 -0.131 1.00 92.44 93 VAL A N 1
ATOM 759 C CA . VAL A 1 93 ? -5.998 -6.866 0.761 1.00 92.44 93 VAL A CA 1
ATOM 760 C C . VAL A 1 93 ? -7.102 -7.340 1.706 1.00 92.44 93 VAL A C 1
ATOM 762 O O . VAL A 1 93 ? -8.169 -7.758 1.257 1.00 92.44 93 VAL A O 1
ATOM 765 N N . SER A 1 94 ? -6.863 -7.312 3.014 1.00 92.50 94 SER A N 1
ATOM 766 C CA . SER A 1 94 ? -7.796 -7.875 3.990 1.00 92.50 94 SER A CA 1
ATOM 767 C C . SER A 1 94 ? -9.009 -6.962 4.240 1.00 9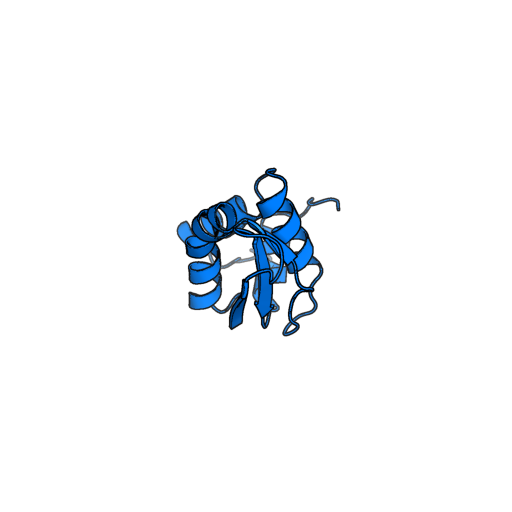2.50 94 SER A C 1
ATOM 769 O O . SER A 1 94 ? -8.948 -5.748 4.011 1.00 92.50 94 SER A O 1
ATOM 771 N N . PRO A 1 95 ? -10.136 -7.505 4.736 1.00 89.81 95 PRO A N 1
ATOM 772 C CA . PRO A 1 95 ? -11.248 -6.691 5.229 1.00 89.81 95 PRO A CA 1
ATOM 773 C C . PRO A 1 95 ? -10.827 -5.698 6.324 1.00 89.81 95 PRO A C 1
ATOM 775 O O . PRO A 1 95 ? -11.296 -4.559 6.329 1.00 89.81 95 PRO A O 1
ATOM 778 N N . ASP A 1 96 ? -9.905 -6.093 7.204 1.00 90.25 96 ASP A N 1
ATOM 779 C CA . ASP A 1 96 ? -9.422 -5.256 8.310 1.00 90.25 96 ASP A CA 1
ATOM 780 C C . ASP A 1 96 ? -8.690 -4.015 7.803 1.00 90.25 96 ASP A C 1
ATOM 782 O O . ASP A 1 96 ? -8.828 -2.933 8.376 1.00 90.25 96 ASP A O 1
ATOM 786 N N . PHE A 1 97 ? -7.980 -4.128 6.673 1.00 91.81 97 PHE A N 1
ATOM 787 C CA . PHE A 1 97 ? -7.367 -2.969 6.029 1.00 91.81 97 PHE A CA 1
ATOM 788 C C . PHE A 1 97 ? -8.428 -1.927 5.677 1.00 91.81 97 PHE A C 1
ATOM 790 O O . PHE A 1 97 ? -8.244 -0.745 5.965 1.00 91.81 97 PHE A O 1
ATOM 797 N N . GLN A 1 98 ? -9.557 -2.350 5.100 1.00 88.69 98 GLN A N 1
ATOM 798 C CA . GLN A 1 98 ? -10.630 -1.438 4.699 1.00 88.69 98 GLN A CA 1
ATOM 799 C C . GLN A 1 98 ? -11.321 -0.795 5.904 1.00 88.69 98 GLN A C 1
ATOM 801 O O . GLN A 1 98 ? -11.629 0.401 5.866 1.00 88.69 98 GLN A O 1
ATOM 806 N N . GLN A 1 99 ? -11.527 -1.558 6.980 1.00 89.06 99 GLN A N 1
ATOM 807 C CA . GLN A 1 99 ? -12.115 -1.054 8.222 1.00 89.06 99 GLN A CA 1
ATOM 808 C C . GLN A 1 99 ? -11.215 0.005 8.868 1.00 89.06 99 GLN A C 1
ATOM 810 O O . GLN A 1 99 ? -11.652 1.138 9.077 1.00 89.06 99 GLN A O 1
ATOM 815 N N . VAL A 1 100 ? -9.934 -0.317 9.089 1.00 89.81 100 VAL A N 1
ATOM 816 C CA . VAL A 1 100 ? -8.947 0.606 9.671 1.00 89.81 100 VAL A CA 1
ATOM 817 C C . VAL A 1 100 ? -8.761 1.833 8.785 1.00 89.81 100 VAL A C 1
ATOM 819 O O . VAL A 1 100 ? -8.810 2.962 9.266 1.00 89.81 100 VAL A O 1
ATOM 822 N N . ALA A 1 101 ? -8.622 1.645 7.472 1.00 89.00 101 ALA A N 1
ATOM 823 C CA . ALA A 1 101 ? -8.486 2.747 6.531 1.00 89.00 101 ALA A CA 1
ATOM 824 C C . ALA A 1 101 ? -9.681 3.712 6.575 1.00 89.00 101 ALA A C 1
ATOM 826 O O . ALA A 1 101 ? -9.501 4.922 6.449 1.00 89.00 101 ALA A O 1
ATOM 827 N N . THR A 1 102 ? -10.899 3.186 6.735 1.00 87.38 102 THR A N 1
ATOM 828 C CA . THR A 1 102 ? -12.125 3.995 6.800 1.00 87.38 102 THR A CA 1
ATOM 829 C C . THR A 1 102 ? -12.218 4.744 8.118 1.00 87.38 102 THR A C 1
ATOM 831 O O . THR A 1 102 ? -12.566 5.920 8.118 1.00 87.38 102 THR A O 1
ATOM 834 N N . ALA A 1 103 ? -11.845 4.094 9.217 1.00 85.94 103 ALA A N 1
ATOM 835 C CA . ALA A 1 103 ? -11.837 4.696 10.542 1.00 85.94 103 ALA A CA 1
ATOM 836 C C . ALA A 1 103 ? -10.808 5.821 10.669 1.00 85.94 103 ALA A C 1
ATOM 838 O O . ALA A 1 103 ? -11.121 6.901 11.162 1.00 85.94 103 ALA A O 1
ATOM 839 N N . LEU A 1 104 ? -9.589 5.589 10.173 1.00 85.31 104 LEU A N 1
ATOM 840 C CA . LEU A 1 104 ? -8.527 6.591 10.193 1.00 85.31 104 LEU A CA 1
ATOM 841 C C . LEU A 1 104 ? -8.823 7.750 9.238 1.00 85.31 104 LEU A C 1
ATOM 843 O O . LEU A 1 104 ? -8.468 8.896 9.519 1.00 85.31 104 LEU A O 1
ATOM 847 N N . PHE A 1 105 ? -9.451 7.469 8.092 1.00 85.75 105 PHE A N 1
ATOM 848 C CA . PHE A 1 105 ? -9.585 8.423 6.993 1.00 85.75 105 PHE A CA 1
ATOM 849 C C . PHE A 1 105 ? -11.003 8.453 6.387 1.00 85.75 105 PHE A C 1
ATOM 851 O O . PHE A 1 105 ? -11.166 8.203 5.188 1.00 85.75 105 PHE A O 1
ATOM 858 N N . PRO A 1 106 ? -12.030 8.839 7.168 1.00 75.12 106 PRO A N 1
ATOM 859 C CA . PRO A 1 106 ? -13.435 8.758 6.753 1.00 75.12 106 PRO A CA 1
ATOM 860 C C . PRO A 1 106 ? -13.781 9.696 5.587 1.00 75.12 106 PRO A C 1
ATOM 862 O O . PRO A 1 106 ? -14.656 9.397 4.781 1.00 75.12 106 PRO A O 1
ATOM 865 N N . HIS A 1 107 ? -13.059 10.814 5.456 1.00 67.00 107 HIS A N 1
ATOM 866 C CA . HIS A 1 107 ? -13.283 11.839 4.428 1.00 67.00 107 HIS A CA 1
ATOM 867 C C . HIS A 1 107 ? -12.280 11.784 3.275 1.00 67.00 107 HIS A C 1
ATOM 869 O O . HIS A 1 107 ? -11.983 12.811 2.661 1.00 67.00 107 HIS A O 1
ATOM 875 N N . ALA A 1 108 ? -11.695 10.623 2.983 1.00 57.84 108 ALA A N 1
ATOM 876 C CA . ALA A 1 108 ? -10.954 10.463 1.739 1.00 57.84 108 ALA A CA 1
ATOM 877 C C . ALA A 1 108 ? -11.946 10.481 0.559 1.00 57.84 108 ALA A C 1
ATOM 879 O O . ALA A 1 108 ? -12.300 9.431 0.032 1.00 57.84 108 ALA A O 1
ATOM 880 N N . MET A 1 109 ? -12.434 11.672 0.186 1.00 47.91 109 MET A N 1
ATOM 881 C CA . MET A 1 109 ? -13.092 11.880 -1.102 1.00 47.91 109 MET A CA 1
ATOM 882 C C . MET A 1 109 ? -12.100 11.459 -2.189 1.00 47.91 109 MET A C 1
ATOM 884 O O . MET A 1 109 ? -10.951 11.915 -2.186 1.00 47.91 109 MET A O 1
ATOM 888 N N . LEU A 1 110 ? -12.544 10.521 -3.028 1.00 48.44 110 LEU A N 1
ATOM 889 C CA . LEU A 1 110 ? -11.882 10.116 -4.264 1.00 48.44 110 LEU A CA 1
ATOM 890 C C . LEU A 1 110 ? -11.786 11.296 -5.232 1.00 48.44 110 LEU A C 1
ATOM 892 O O . LEU A 1 110 ? -12.776 12.057 -5.316 1.00 48.44 110 LEU A O 1
#

Solvent-accessible surface area (backbone atoms only — not comparable to full-atom values): 6298 Å² total; per-residue (Å²): 133,88,83,78,78,78,75,62,73,81,66,54,69,70,56,51,49,29,56,47,58,34,50,36,96,44,82,62,39,32,47,53,37,52,43,59,72,70,35,54,67,62,33,56,36,74,76,41,82,40,46,50,74,56,47,68,69,46,44,68,38,52,50,50,38,34,78,72,55,32,23,71,46,75,51,76,44,74,40,93,87,43,90,61,33,25,37,35,28,45,29,31,32,27,62,65,39,56,52,52,49,40,71,79,43,75,79,71,76,128

Mean predicted aligned error: 6.7 Å

Radius of gyration: 14.88 Å; Cα contacts (8 Å, |Δi|>4): 135; chains: 1; bounding box: 41×25×52 Å

pLDDT: mean 84.03, std 14.94, range [38.72, 96.0]

Nearest PDB structures (foldseek):
  3bm7-assembly1_A-2  TM=4.455E-01  e=1.240E-01  Caulobacter vibrioides CB15
  6u9d-assembly2_X-2  TM=4.022E-01  e=9.604E-02  Saccharomyces cerevisiae
  2fb0-assembly1_A-2  TM=6.139E-01  e=1.164E+00  Bacteroides thetaiotaomicron VPI-5482
  4dn9-assembly1_A  TM=5.727E-01  e=1.822E+00  Chloroflexus aurantiacus J-10-fl
  5ypw-assembly3_E  TM=4.430E-01  e=9.013E-01  Escherichia coli O157:H7

Secondary structure (DSSP, 8-state):
------------HHHHHHHHHHHSSSHHHHHHHHHHHHSPTTPPPPPEEEEHHHHHHHHHHHHHHHHTTS-SEEEEEE-TTSTTEEEEEEE---HHHHHHHHHH-TT---

Sequence (110 aa):
MHHDDLDFPRLQPELHDAFLKLRQKSCVPSYLWQHLRQTPSHAETQPLLMRRTTLQRIEPYLALLQQHGFISGVRTTPHGQKKGLSYTIVEGVSPDFQQVATALFPHAML

Foldseek 3Di:
DDDPPPPPPPPPVLLVVLLCQLCPPDVQSVVVNVQLLPAPAQAKGDWDKDFQVVCVVNVVSLVVCCVVPQFVDKDWADDPPDPRIITIMTGRRHPVNNVVSCVSCVPPDD

Organism: Magnetococcus marinus (strain ATCC BAA-1437 / JCM 17883 / MC-1) (NCBI:txid156889)